Protein AF-A0A0C1UJV1-F1 (afdb_monomer)

Sequence (62 aa):
VDLHAEVLEGTQKPPGSRVVIVEFESKEKLLAWYNSDGYQTAMRERVGALDGFALIADGLPT

Secondary structure (DSSP, 8-state):
-BS-----S-SSPPSSS-B-----S-HHHHHHHHTSHHHHHHHHHHHHT-SS-----PPPP-

Mean predicted aligned error: 4.32 Å

Solvent-accessible surface area (backbone atoms only — not comparable to full-atom values): 4334 Å² total; per-residue (Å²): 122,44,70,76,82,75,85,87,75,83,88,74,78,70,55,65,67,64,49,77,87,83,90,60,99,40,72,68,57,44,50,53,49,59,70,27,71,70,47,49,57,54,43,58,64,47,59,81,73,54,67,68,86,85,84,89,77,83,77,79,87,130

Structure (mmCIF, N/CA/C/O backbone):
data_AF-A0A0C1UJV1-F1
#
_entry.id   AF-A0A0C1UJV1-F1
#
loop_
_atom_site.group_PDB
_atom_site.id
_atom_site.type_symbol
_atom_site.label_atom_id
_atom_site.label_alt_id
_atom_site.label_comp_id
_atom_site.label_asym_id
_atom_site.label_entity_id
_atom_site.label_seq_id
_atom_site.pdbx_PDB_ins_code
_atom_site.Cartn_x
_atom_site.Cartn_y
_atom_site.Cartn_z
_atom_site.occupancy
_atom_site.B_iso_or_equiv
_atom_site.auth_seq_id
_atom_site.auth_comp_id
_atom_site.auth_asym_id
_atom_site.auth_atom_id
_atom_site.pdbx_PDB_model_num
ATOM 1 N N . VAL A 1 1 ? -6.272 2.847 -10.661 1.00 76.94 1 VAL A N 1
ATOM 2 C CA . VAL A 1 1 ? -4.902 2.473 -11.084 1.00 76.94 1 VAL A CA 1
ATOM 3 C C . VAL A 1 1 ? -4.492 3.446 -12.156 1.00 76.94 1 VAL A C 1
ATOM 5 O O . VAL A 1 1 ? -5.271 3.619 -13.084 1.00 76.94 1 VAL A O 1
ATOM 8 N N . ASP A 1 2 ? -3.308 4.025 -12.028 1.00 82.81 2 ASP A N 1
ATOM 9 C CA . ASP A 1 2 ? -2.715 4.899 -13.034 1.00 82.81 2 ASP A CA 1
ATOM 10 C C . ASP A 1 2 ? -1.482 4.226 -13.668 1.00 82.81 2 ASP A C 1
ATOM 12 O O . ASP A 1 2 ? -0.702 3.567 -12.976 1.00 82.81 2 ASP A O 1
ATOM 16 N N . LEU A 1 3 ? -1.347 4.348 -14.989 1.00 84.88 3 LEU A N 1
ATOM 17 C CA . LEU A 1 3 ? -0.231 3.827 -15.793 1.00 84.88 3 LEU A CA 1
ATOM 18 C C . LEU A 1 3 ? 0.628 4.943 -16.409 1.00 84.88 3 LEU A C 1
ATOM 20 O O . LEU A 1 3 ? 1.590 4.656 -17.119 1.00 84.88 3 LEU A O 1
ATOM 24 N N . HIS A 1 4 ? 0.273 6.204 -16.160 1.00 84.25 4 HIS A N 1
ATOM 25 C CA . HIS A 1 4 ? 0.880 7.383 -16.770 1.00 84.25 4 HIS A CA 1
ATOM 26 C C . HIS A 1 4 ? 1.275 8.432 -15.725 1.00 84.25 4 HIS A C 1
ATOM 28 O O . HIS A 1 4 ? 1.352 9.612 -16.044 1.00 84.25 4 HIS A O 1
ATOM 34 N N . ALA A 1 5 ? 1.539 8.005 -14.488 1.00 85.12 5 ALA A N 1
ATOM 35 C CA . ALA A 1 5 ? 1.999 8.900 -13.437 1.00 85.12 5 ALA A CA 1
ATOM 36 C C . ALA A 1 5 ? 3.298 9.615 -13.855 1.00 85.12 5 ALA A C 1
ATOM 38 O O . ALA A 1 5 ? 4.251 8.983 -14.320 1.00 85.12 5 ALA A O 1
ATOM 39 N N . GLU A 1 6 ? 3.332 10.930 -13.660 1.00 84.44 6 GLU A N 1
ATOM 40 C CA . GLU A 1 6 ? 4.459 11.785 -14.027 1.00 84.44 6 GLU A CA 1
ATOM 41 C C . GLU A 1 6 ? 5.316 12.116 -12.801 1.00 84.44 6 GLU A C 1
ATOM 43 O O . GLU A 1 6 ? 4.810 12.388 -11.710 1.00 84.44 6 GL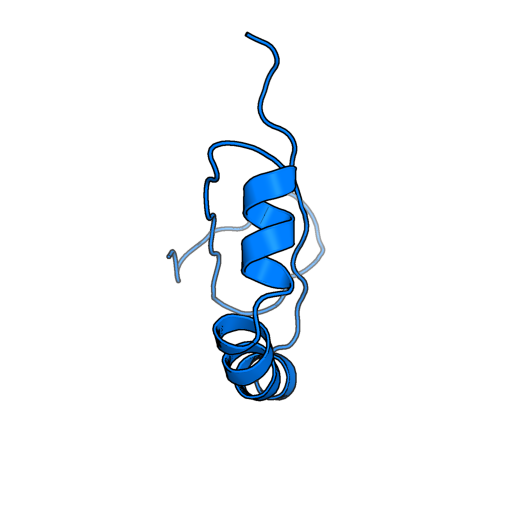U A O 1
ATOM 48 N N . VAL A 1 7 ? 6.638 12.111 -12.981 1.00 84.38 7 VAL A N 1
ATOM 49 C CA . VAL A 1 7 ? 7.571 12.559 -11.942 1.00 84.38 7 VAL A CA 1
ATOM 50 C C . VAL A 1 7 ? 7.636 14.080 -11.990 1.00 84.38 7 VAL A C 1
ATOM 52 O O . VAL A 1 7 ? 8.217 14.640 -12.916 1.00 84.38 7 VAL A O 1
ATOM 55 N N . LEU A 1 8 ? 7.047 14.741 -10.992 1.00 87.38 8 LEU A N 1
ATOM 56 C CA . LEU A 1 8 ? 7.116 16.199 -10.859 1.00 87.38 8 LEU A CA 1
ATOM 57 C C . LEU A 1 8 ? 8.439 16.654 -10.227 1.00 87.38 8 LEU A C 1
ATOM 59 O O . LEU A 1 8 ? 9.040 17.621 -10.685 1.00 87.38 8 LEU A O 1
ATOM 63 N N . GLU A 1 9 ? 8.915 15.942 -9.201 1.00 85.69 9 GLU A N 1
ATOM 64 C CA . GLU A 1 9 ? 10.140 16.262 -8.460 1.00 85.69 9 GLU A CA 1
ATOM 65 C C . GLU A 1 9 ? 10.864 14.981 -8.000 1.00 85.69 9 GLU A C 1
ATOM 67 O O . GLU A 1 9 ? 10.241 13.935 -7.805 1.00 85.69 9 GLU A O 1
ATOM 72 N N . GLY A 1 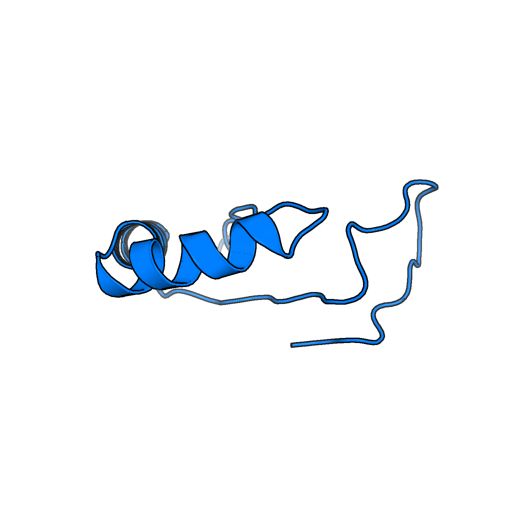10 ? 12.187 15.068 -7.804 1.00 82.88 10 GLY A N 1
ATOM 73 C CA . GLY A 1 10 ? 13.058 13.950 -7.413 1.00 82.88 10 GLY A CA 1
ATOM 74 C C . GLY A 1 10 ? 13.866 13.346 -8.572 1.00 82.88 10 GLY A C 1
ATOM 75 O O . GLY A 1 10 ? 13.518 13.478 -9.740 1.00 82.88 10 GLY A O 1
ATOM 76 N N . THR A 1 11 ? 14.990 12.695 -8.251 1.00 79.56 11 THR A N 1
ATOM 77 C CA . THR A 1 11 ? 15.882 12.049 -9.242 1.00 79.56 11 THR A CA 1
ATOM 78 C C . THR A 1 11 ? 15.743 10.528 -9.284 1.00 79.56 11 THR A C 1
ATOM 80 O O . THR A 1 11 ? 16.283 9.879 -10.182 1.00 79.56 11 THR A O 1
ATOM 83 N N . GLN A 1 12 ? 15.034 9.944 -8.314 1.00 75.38 12 GLN A N 1
ATOM 84 C CA . GLN A 1 12 ? 14.790 8.509 -8.275 1.00 75.38 12 GLN A CA 1
ATOM 85 C C . GLN A 1 12 ? 13.675 8.148 -9.252 1.00 75.38 12 GLN A C 1
ATOM 87 O O . GLN A 1 12 ? 12.606 8.756 -9.248 1.00 75.38 12 GLN A O 1
ATOM 92 N N . LYS A 1 13 ? 13.926 7.137 -10.087 1.00 72.56 13 LYS A N 1
ATOM 93 C CA . LYS A 1 13 ? 12.880 6.563 -10.933 1.00 72.56 13 LYS A CA 1
ATOM 94 C C . LYS A 1 13 ? 11.851 5.874 -10.033 1.00 72.56 13 LYS A C 1
ATOM 96 O O . LYS A 1 13 ? 12.262 5.080 -9.184 1.00 72.56 13 LYS A O 1
ATOM 101 N N . PRO A 1 14 ? 10.547 6.135 -10.215 1.00 71.19 14 PRO A N 1
ATOM 102 C CA . PRO A 1 14 ? 9.516 5.356 -9.557 1.00 71.19 14 PRO A CA 1
ATOM 103 C C . PRO A 1 14 ? 9.707 3.867 -9.863 1.00 71.19 14 PRO A C 1
ATOM 105 O O . PRO A 1 14 ? 10.111 3.520 -10.979 1.00 71.19 14 PRO A O 1
ATOM 108 N N . PRO A 1 15 ? 9.422 2.982 -8.900 1.00 68.50 15 PRO A N 1
ATOM 109 C CA . PRO A 1 15 ? 9.413 1.555 -9.161 1.00 68.50 15 PRO A CA 1
ATOM 110 C C . PRO A 1 15 ? 8.304 1.197 -10.159 1.00 68.50 15 PRO A C 1
ATOM 112 O O . PRO A 1 15 ? 7.114 1.201 -9.835 1.00 68.50 15 PRO A O 1
ATOM 115 N N . GLY A 1 16 ? 8.705 0.889 -11.389 1.00 74.00 16 GLY A N 1
ATOM 116 C CA . GLY A 1 16 ? 7.809 0.429 -12.445 1.00 74.00 16 GLY A CA 1
ATOM 117 C C . GLY A 1 16 ? 6.907 1.508 -13.058 1.00 74.00 16 GLY A C 1
ATOM 118 O O . GLY A 1 16 ? 7.053 2.706 -12.838 1.00 74.00 16 GLY A O 1
ATOM 119 N N . SER A 1 17 ? 5.968 1.051 -13.890 1.00 80.19 17 SER A N 1
ATOM 120 C CA . SER A 1 17 ? 5.089 1.890 -14.720 1.00 80.19 17 SER A CA 1
ATOM 121 C C . SER A 1 17 ? 3.647 1.979 -14.202 1.00 80.19 17 SER A C 1
ATOM 123 O O . SER A 1 17 ? 2.746 2.339 -14.955 1.00 80.19 17 SER A O 1
ATOM 125 N N . ARG A 1 18 ? 3.380 1.547 -12.962 1.00 86.62 18 ARG A N 1
ATOM 126 C CA . ARG A 1 18 ? 2.018 1.412 -12.424 1.00 86.62 18 ARG A CA 1
ATOM 127 C C . ARG A 1 18 ? 1.938 1.951 -11.005 1.00 86.62 18 ARG A C 1
ATOM 129 O O . ARG A 1 18 ? 2.629 1.458 -10.122 1.00 86.62 18 ARG A O 1
ATOM 136 N N . VAL A 1 19 ? 1.010 2.877 -10.780 1.00 88.69 19 VAL A N 1
ATOM 137 C CA . VAL A 1 19 ? 0.711 3.449 -9.463 1.00 88.69 19 VAL A CA 1
ATOM 138 C C . VAL A 1 19 ? -0.702 3.055 -9.038 1.00 88.69 19 VAL A C 1
ATOM 140 O O . VAL A 1 19 ? -1.670 3.125 -9.806 1.00 88.69 19 VAL A O 1
ATOM 143 N N . VAL A 1 20 ? -0.832 2.588 -7.797 1.00 91.06 20 VAL A N 1
ATOM 144 C CA . VAL A 1 20 ? -2.104 2.145 -7.218 1.00 91.06 20 VAL A CA 1
ATOM 145 C C . VAL A 1 20 ? -2.247 2.730 -5.823 1.00 91.06 20 VAL A C 1
ATOM 147 O O . VAL A 1 20 ? -1.379 2.530 -4.982 1.00 91.06 20 VAL A O 1
ATOM 150 N N . ILE A 1 21 ? -3.367 3.408 -5.586 1.00 93.44 21 ILE A N 1
ATOM 151 C CA . ILE A 1 21 ? -3.807 3.841 -4.261 1.00 93.44 21 ILE A CA 1
ATOM 152 C C . ILE A 1 21 ? -5.051 3.022 -3.927 1.00 93.44 21 ILE A C 1
ATOM 154 O O . ILE A 1 21 ? -5.955 2.908 -4.757 1.00 93.44 21 ILE A O 1
ATOM 158 N N . VAL A 1 22 ? -5.062 2.416 -2.741 1.00 95.69 22 VAL A N 1
ATOM 159 C CA . VAL A 1 22 ? -6.204 1.667 -2.210 1.00 95.69 22 VAL A CA 1
ATOM 160 C C . VAL A 1 22 ? -6.534 2.253 -0.848 1.00 95.69 22 VAL A C 1
ATOM 162 O O . VAL A 1 22 ? -5.697 2.231 0.052 1.00 95.69 22 VAL A O 1
ATOM 165 N N . GLU A 1 23 ? -7.736 2.797 -0.720 1.00 96.56 23 GLU A N 1
ATOM 166 C CA . GLU A 1 23 ? -8.237 3.351 0.532 1.00 96.56 23 GLU A CA 1
ATOM 167 C C . GLU A 1 23 ? -8.945 2.266 1.347 1.00 96.56 23 GLU A C 1
ATOM 169 O O . GLU A 1 23 ? -9.641 1.409 0.798 1.00 96.56 23 GLU A O 1
ATOM 174 N N . PHE A 1 24 ? -8.755 2.310 2.663 1.00 97.38 24 PHE A N 1
ATOM 175 C CA . PHE A 1 24 ? -9.406 1.429 3.623 1.00 97.38 24 PHE A CA 1
ATOM 176 C C . PHE A 1 24 ? -10.000 2.261 4.752 1.00 97.38 24 PHE A C 1
ATOM 178 O O . PHE A 1 24 ? -9.446 3.287 5.133 1.00 97.38 24 PHE A O 1
ATOM 185 N N . GLU A 1 25 ? -11.087 1.758 5.332 1.00 96.44 25 GLU A N 1
ATOM 186 C CA . GLU A 1 25 ? -11.795 2.388 6.455 1.00 96.44 25 GLU A CA 1
ATOM 187 C C . GLU A 1 25 ? -10.892 2.574 7.682 1.00 96.44 25 GLU A C 1
ATOM 189 O O . GLU A 1 25 ? -11.069 3.506 8.461 1.00 96.44 25 GLU A O 1
ATOM 194 N N . SER A 1 26 ? -9.937 1.658 7.875 1.00 96.38 26 SER A N 1
ATOM 195 C CA . SER A 1 26 ? -8.940 1.737 8.935 1.00 96.38 26 SER A CA 1
ATOM 196 C C . SER A 1 26 ? -7.682 0.942 8.584 1.00 96.38 26 SER A C 1
ATOM 198 O O . SER A 1 26 ? -7.685 0.055 7.719 1.00 96.38 26 SER A O 1
ATOM 200 N N . LYS A 1 27 ? -6.594 1.216 9.309 1.00 96.62 27 LYS A N 1
ATOM 201 C CA . LYS A 1 27 ? -5.336 0.470 9.193 1.00 96.62 27 LYS A CA 1
ATOM 202 C C . LYS A 1 27 ? -5.509 -1.006 9.551 1.00 96.62 27 LYS A C 1
ATOM 204 O O . LYS A 1 27 ? -4.916 -1.869 8.911 1.00 96.62 27 LYS A O 1
ATOM 209 N N . GLU A 1 28 ? -6.358 -1.318 10.525 1.00 97.81 28 GLU A N 1
ATOM 210 C CA . GLU A 1 28 ? -6.683 -2.691 10.919 1.00 97.81 28 GLU A CA 1
ATOM 211 C C . GLU A 1 28 ? -7.363 -3.446 9.774 1.00 97.81 28 GLU A C 1
ATOM 213 O O . GLU A 1 28 ? -7.013 -4.594 9.505 1.00 97.81 28 GLU A O 1
ATOM 218 N N . LYS A 1 29 ? -8.296 -2.802 9.057 1.00 98.12 29 LYS A N 1
ATOM 219 C CA . LYS A 1 29 ? -8.963 -3.394 7.887 1.00 98.12 29 LYS A CA 1
ATOM 220 C C . LYS A 1 29 ? -7.987 -3.642 6.741 1.00 98.12 29 LYS A C 1
ATOM 222 O O . LYS A 1 29 ? -8.025 -4.720 6.148 1.00 98.12 29 LYS A O 1
ATOM 227 N N . LEU A 1 30 ? -7.081 -2.697 6.485 1.00 97.81 30 LEU A N 1
ATOM 228 C CA . LEU A 1 30 ? -5.994 -2.872 5.520 1.00 97.81 30 LEU A CA 1
ATOM 229 C C . LEU A 1 30 ? -5.141 -4.091 5.880 1.00 97.81 30 LEU A C 1
ATOM 231 O O . LEU A 1 30 ? -4.921 -4.956 5.035 1.00 97.81 30 LEU A O 1
ATOM 235 N N . LEU A 1 31 ? -4.682 -4.192 7.129 1.00 97.94 31 LEU A N 1
ATOM 236 C CA . LEU A 1 31 ? -3.824 -5.294 7.568 1.00 97.94 31 LEU A CA 1
ATOM 237 C C . LEU A 1 31 ? -4.559 -6.640 7.561 1.00 97.94 31 LEU A C 1
ATOM 239 O O . LEU A 1 31 ? -3.965 -7.649 7.188 1.00 97.94 31 LEU A O 1
ATOM 243 N N . ALA A 1 32 ? -5.843 -6.672 7.923 1.00 98.38 32 ALA A N 1
ATOM 244 C CA . ALA A 1 32 ? -6.663 -7.879 7.834 1.00 98.38 32 ALA A CA 1
ATOM 245 C C . ALA A 1 32 ? -6.816 -8.355 6.380 1.00 98.38 32 ALA A C 1
ATOM 247 O O . ALA A 1 32 ? -6.669 -9.543 6.100 1.00 98.38 32 ALA A O 1
ATOM 248 N N . TRP A 1 33 ? -7.045 -7.432 5.442 1.00 97.75 33 TRP A N 1
ATOM 249 C CA . TRP A 1 33 ? -7.071 -7.745 4.013 1.00 97.75 33 TRP A CA 1
ATOM 250 C C . TRP A 1 33 ? -5.703 -8.216 3.508 1.00 97.75 33 TRP A C 1
ATOM 252 O O . TRP A 1 33 ? -5.620 -9.266 2.869 1.00 97.75 33 TRP A O 1
ATOM 262 N N . TYR A 1 34 ? -4.628 -7.493 3.836 1.00 96.25 34 TYR A N 1
ATOM 263 C CA . TYR A 1 34 ? -3.273 -7.817 3.392 1.00 96.25 34 TYR A CA 1
ATOM 264 C C . TYR A 1 34 ? -2.838 -9.201 3.881 1.00 96.25 34 TYR A C 1
ATOM 266 O O . TYR A 1 34 ? -2.199 -9.939 3.144 1.00 96.25 34 TYR A O 1
ATOM 274 N N . ASN A 1 35 ? -3.211 -9.590 5.100 1.00 96.75 35 ASN A N 1
ATOM 275 C CA . ASN A 1 35 ? -2.865 -10.897 5.663 1.00 96.75 35 ASN A CA 1
ATOM 276 C C . ASN A 1 35 ? -3.877 -12.008 5.334 1.00 96.75 35 ASN A C 1
ATOM 278 O O . A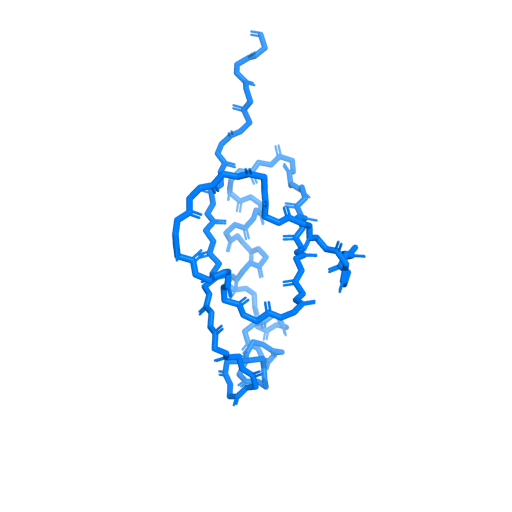SN A 1 35 ? -3.691 -13.137 5.775 1.00 96.75 35 ASN A O 1
ATOM 282 N N . SER A 1 36 ? -4.937 -11.720 4.573 1.00 97.88 36 SER A N 1
ATOM 283 C CA . SER A 1 36 ? -5.927 -12.731 4.189 1.00 97.88 36 SER A CA 1
ATOM 284 C C . SER A 1 36 ? -5.344 -13.775 3.232 1.00 97.88 36 SER A C 1
ATOM 286 O O . SER A 1 36 ? -4.542 -13.445 2.355 1.00 97.88 36 SER A O 1
ATOM 288 N N . ASP A 1 37 ? -5.809 -15.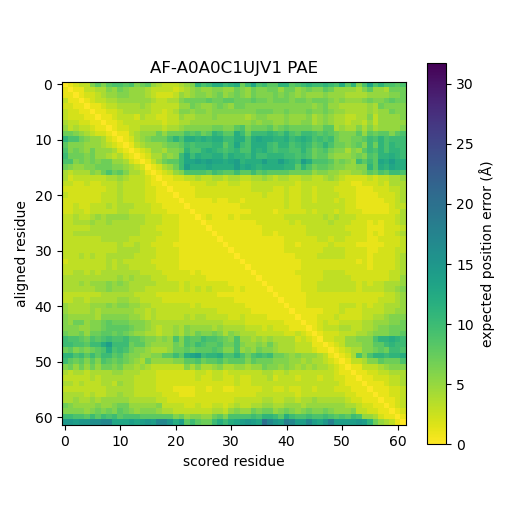024 3.327 1.00 97.44 37 ASP A N 1
ATOM 289 C CA . ASP A 1 37 ? -5.354 -16.124 2.461 1.00 97.44 37 ASP A CA 1
ATOM 290 C C . ASP A 1 37 ? -5.539 -15.821 0.969 1.00 97.44 37 ASP A C 1
ATOM 292 O O . ASP A 1 37 ? -4.680 -16.137 0.137 1.00 97.44 37 ASP A O 1
ATOM 296 N N . GLY A 1 38 ? -6.656 -15.169 0.629 1.00 96.62 38 GLY A N 1
ATOM 297 C CA . GLY A 1 38 ? -6.969 -14.771 -0.739 1.00 96.62 38 GLY A CA 1
ATOM 298 C C . GLY A 1 38 ? -5.952 -13.774 -1.286 1.00 96.62 38 GLY A C 1
ATOM 299 O O . GLY A 1 38 ? -5.395 -13.986 -2.366 1.00 96.62 38 GLY A O 1
ATOM 300 N N . TYR A 1 39 ? -5.653 -12.715 -0.528 1.00 95.69 39 TYR A N 1
ATOM 301 C CA . TYR A 1 39 ? -4.684 -11.721 -0.977 1.00 95.69 39 TYR A CA 1
ATOM 302 C C . TYR A 1 39 ? -3.249 -12.246 -0.932 1.00 95.69 39 TYR A C 1
ATOM 304 O O . TYR A 1 39 ? -2.506 -12.032 -1.884 1.00 95.69 39 TYR A O 1
ATOM 312 N N . GLN A 1 40 ? -2.859 -12.992 0.103 1.00 95.94 40 GLN A N 1
ATOM 313 C CA . GLN A 1 40 ? -1.530 -13.606 0.187 1.00 95.94 40 GLN A CA 1
ATOM 314 C C . GLN A 1 40 ? -1.272 -14.575 -0.974 1.00 95.94 40 GLN A C 1
ATOM 316 O O . GLN A 1 40 ? -0.156 -14.644 -1.492 1.00 95.94 40 GLN A O 1
ATOM 321 N N . THR A 1 41 ? -2.306 -15.282 -1.439 1.00 94.44 41 THR A N 1
ATOM 322 C CA . THR A 1 41 ? -2.219 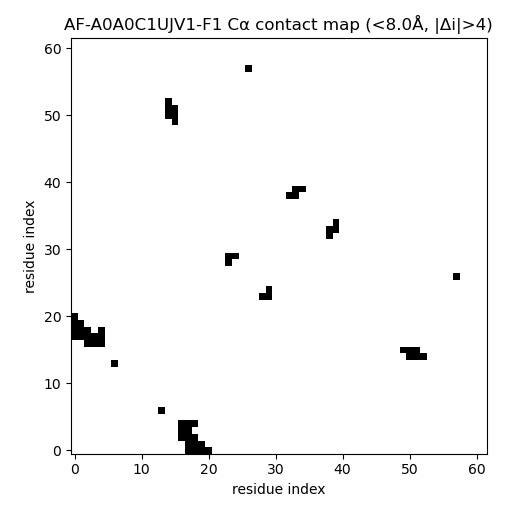-16.120 -2.640 1.00 94.44 41 THR A CA 1
ATOM 323 C C . THR A 1 41 ? -1.984 -15.297 -3.900 1.00 94.44 41 THR A C 1
ATOM 325 O O . THR A 1 41 ? -1.047 -15.589 -4.638 1.00 94.44 41 THR A O 1
ATOM 328 N N . ALA A 1 42 ? -2.750 -14.225 -4.106 1.00 92.44 42 ALA A N 1
ATOM 329 C CA . ALA A 1 42 ? -2.549 -13.319 -5.238 1.00 92.44 42 ALA A CA 1
ATOM 330 C C . ALA A 1 42 ? -1.205 -12.563 -5.174 1.00 92.44 42 ALA A C 1
ATOM 332 O O . ALA A 1 42 ? -0.586 -12.273 -6.197 1.00 92.44 42 ALA A O 1
ATOM 333 N N . MET A 1 43 ? -0.725 -12.249 -3.968 1.00 92.12 43 MET A N 1
ATOM 334 C CA . MET A 1 43 ? 0.517 -11.516 -3.747 1.00 92.12 43 MET A CA 1
ATOM 335 C C . MET A 1 43 ? 1.736 -12.286 -4.254 1.00 92.12 43 MET A C 1
ATOM 337 O O . MET A 1 43 ? 2.664 -11.653 -4.753 1.00 92.12 43 MET A O 1
ATOM 341 N N . ARG A 1 44 ? 1.746 -13.621 -4.164 1.00 88.44 44 ARG A N 1
ATOM 342 C CA . ARG A 1 44 ? 2.871 -14.434 -4.658 1.00 88.44 44 ARG A CA 1
ATOM 343 C C . ARG A 1 44 ? 3.111 -14.234 -6.154 1.00 88.44 44 ARG A C 1
ATOM 345 O O . ARG A 1 44 ? 4.251 -14.021 -6.551 1.00 88.44 44 ARG A O 1
ATOM 352 N N . GLU A 1 45 ? 2.041 -14.192 -6.945 1.00 87.44 45 GLU A N 1
ATOM 353 C CA . GLU A 1 45 ? 2.115 -13.871 -8.377 1.00 87.44 45 GLU A CA 1
ATOM 354 C C . GLU A 1 45 ? 2.611 -12.435 -8.602 1.00 87.44 45 GLU A C 1
ATOM 356 O O . GLU A 1 45 ? 3.434 -12.166 -9.474 1.00 87.44 45 GLU A O 1
ATOM 361 N N . ARG A 1 46 ? 2.151 -11.495 -7.765 1.00 85.25 46 ARG A N 1
ATOM 362 C CA . ARG A 1 46 ? 2.516 -10.077 -7.867 1.00 85.25 46 ARG A CA 1
ATOM 363 C C . ARG A 1 46 ? 3.992 -9.816 -7.566 1.00 85.25 46 ARG A C 1
ATOM 365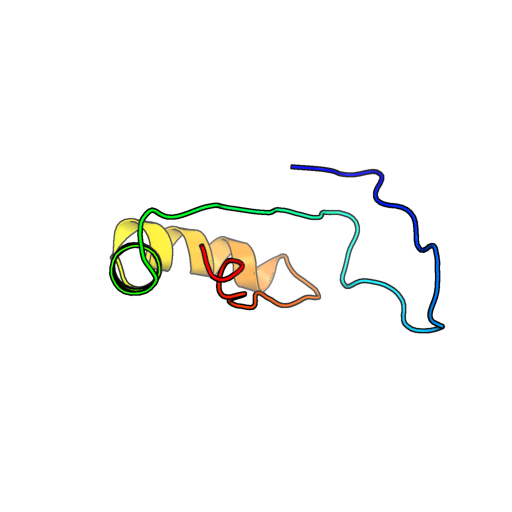 O O . ARG A 1 46 ? 4.605 -9.022 -8.267 1.00 85.25 46 ARG A O 1
ATOM 372 N N . VAL A 1 47 ? 4.554 -10.429 -6.523 1.00 81.00 47 VAL A N 1
ATOM 373 C CA . VAL A 1 47 ? 5.939 -10.169 -6.084 1.00 81.00 47 VAL A CA 1
ATOM 374 C C . VAL A 1 47 ? 6.947 -10.606 -7.145 1.00 81.00 47 VAL A C 1
ATOM 376 O O . VAL A 1 47 ? 7.913 -9.890 -7.380 1.00 81.00 47 VAL A O 1
ATOM 379 N N . GLY A 1 48 ? 6.702 -11.722 -7.839 1.00 79.06 48 GLY A N 1
ATOM 380 C CA . GLY A 1 48 ? 7.576 -12.171 -8.929 1.00 79.06 48 GLY A CA 1
ATOM 381 C C . GLY A 1 48 ? 7.554 -11.266 -10.168 1.00 79.06 48 GLY A C 1
ATOM 382 O O . GLY A 1 48 ? 8.475 -11.318 -10.976 1.00 79.06 48 GLY A O 1
ATOM 383 N N . ALA A 1 49 ? 6.524 -10.429 -10.311 1.00 81.06 49 ALA A N 1
ATOM 384 C CA . ALA A 1 49 ? 6.306 -9.567 -11.471 1.00 81.0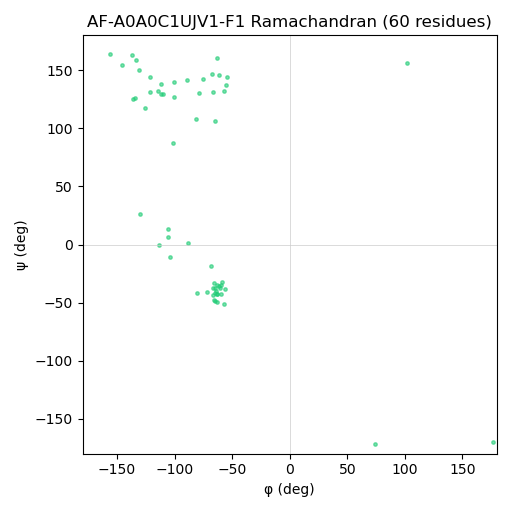6 49 ALA A CA 1
ATOM 385 C C . ALA A 1 49 ? 6.616 -8.080 -11.208 1.00 81.06 49 ALA A C 1
ATOM 387 O O . ALA A 1 49 ? 6.319 -7.239 -12.059 1.00 81.06 49 ALA A O 1
ATOM 388 N N . LEU A 1 50 ? 7.161 -7.733 -10.036 1.00 80.12 50 LEU A N 1
ATOM 389 C CA . LEU A 1 50 ? 7.314 -6.348 -9.592 1.00 80.12 50 LEU A CA 1
ATOM 390 C C . LEU A 1 50 ? 8.782 -5.998 -9.309 1.00 80.12 50 LEU A C 1
ATOM 392 O O . LEU A 1 50 ? 9.444 -6.677 -8.532 1.00 80.12 50 LEU A O 1
ATOM 396 N N . ASP A 1 51 ? 9.242 -4.873 -9.853 1.00 83.12 51 ASP A N 1
ATOM 397 C CA . ASP A 1 51 ? 10.367 -4.104 -9.312 1.00 83.12 51 ASP A CA 1
ATOM 398 C C . ASP A 1 51 ? 9.777 -2.911 -8.553 1.00 83.12 51 ASP A C 1
ATOM 400 O O . ASP A 1 51 ? 9.479 -1.875 -9.151 1.00 83.12 51 ASP A O 1
ATOM 404 N N . GLY A 1 52 ? 9.454 -3.105 -7.267 1.00 84.75 52 GLY A N 1
ATOM 405 C CA . GLY A 1 52 ? 8.799 -2.065 -6.481 1.00 84.75 52 GLY A CA 1
ATOM 406 C C . GLY A 1 52 ? 8.398 -2.402 -5.056 1.00 84.75 52 GLY A C 1
ATOM 407 O O . GLY A 1 52 ? 8.765 -3.433 -4.499 1.00 84.75 52 GLY A O 1
ATOM 408 N N . PHE A 1 53 ? 7.623 -1.496 -4.460 1.00 87.44 53 PHE A N 1
ATOM 409 C CA . PHE A 1 53 ? 7.210 -1.575 -3.063 1.00 87.44 53 PHE A CA 1
ATOM 410 C C . PHE A 1 53 ? 5.732 -1.228 -2.875 1.00 87.44 53 PHE A C 1
ATOM 412 O O . PHE A 1 53 ? 5.084 -0.637 -3.736 1.00 87.44 53 PHE A O 1
ATOM 419 N N . ALA A 1 54 ? 5.209 -1.604 -1.713 1.00 90.25 54 ALA A N 1
ATOM 420 C CA . ALA A 1 54 ? 3.957 -1.093 -1.179 1.00 90.25 54 ALA A CA 1
ATOM 421 C C . ALA A 1 54 ? 4.254 -0.461 0.182 1.00 90.25 54 ALA A C 1
ATOM 423 O O . ALA A 1 54 ? 5.099 -0.961 0.925 1.00 90.25 54 ALA A O 1
ATOM 424 N N . LEU A 1 55 ? 3.566 0.628 0.502 1.00 93.50 55 LEU A N 1
ATOM 425 C CA . LEU A 1 55 ? 3.660 1.304 1.790 1.00 93.50 55 LEU A CA 1
ATOM 426 C C . LEU A 1 55 ? 2.260 1.625 2.309 1.00 93.50 55 LEU A C 1
ATOM 428 O O . LEU A 1 55 ? 1.302 1.661 1.538 1.00 93.50 55 LEU A O 1
ATOM 432 N N . ILE A 1 56 ? 2.152 1.832 3.619 1.00 96.44 56 ILE A N 1
ATOM 433 C CA . ILE A 1 56 ? 0.929 2.303 4.270 1.00 96.44 56 ILE A CA 1
ATOM 434 C C . ILE A 1 56 ? 1.111 3.793 4.535 1.00 96.44 56 ILE A C 1
ATOM 436 O O . ILE A 1 56 ? 2.104 4.187 5.145 1.00 96.44 56 ILE A O 1
ATOM 440 N N . ALA A 1 57 ? 0.152 4.598 4.088 1.00 96.12 57 ALA A N 1
ATOM 441 C CA . ALA A 1 57 ? 0.038 6.000 4.454 1.00 96.12 57 ALA A CA 1
ATOM 442 C C . ALA A 1 57 ? -1.191 6.163 5.353 1.00 96.12 57 ALA A C 1
ATOM 444 O O .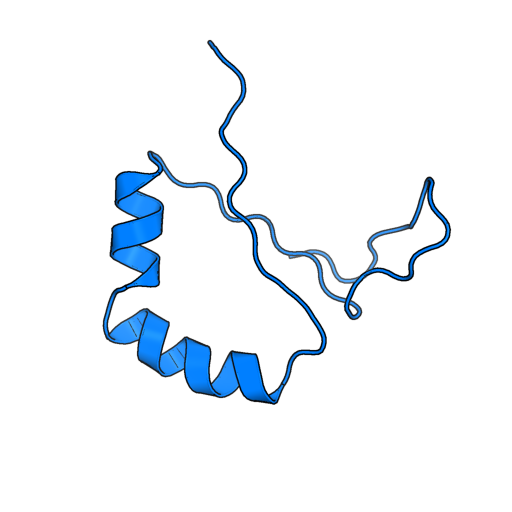 ALA A 1 57 ? -2.268 5.676 5.008 1.00 96.12 57 ALA A O 1
ATOM 445 N N . ASP A 1 58 ? -1.019 6.817 6.501 1.00 95.50 58 ASP A N 1
ATOM 446 C CA . ASP A 1 58 ? -2.149 7.188 7.349 1.00 95.50 58 ASP A CA 1
ATOM 447 C C . ASP A 1 58 ? -2.871 8.393 6.719 1.00 95.50 58 ASP A C 1
ATOM 449 O O . ASP A 1 58 ? -2.241 9.278 6.129 1.00 95.50 58 ASP A O 1
ATOM 453 N N . GLY A 1 59 ? -4.203 8.405 6.814 1.00 92.50 59 GLY A N 1
ATOM 454 C CA . GLY A 1 59 ? -5.017 9.528 6.356 1.00 92.50 59 GLY A CA 1
ATOM 455 C C . GLY A 1 59 ? -4.722 10.803 7.148 1.00 92.50 59 GLY A C 1
ATOM 456 O O . GLY A 1 59 ? -4.187 10.759 8.258 1.00 92.50 59 GLY A O 1
ATOM 457 N N . LEU A 1 60 ? -5.083 11.954 6.578 1.00 90.94 60 LEU A N 1
ATOM 458 C CA . LEU A 1 60 ? -4.964 13.221 7.293 1.00 90.94 60 LEU A CA 1
ATOM 459 C C . LEU A 1 60 ? -5.851 13.209 8.551 1.00 90.94 60 LEU A C 1
ATOM 461 O O . LEU A 1 60 ? -6.941 12.630 8.516 1.00 90.94 60 LEU A O 1
ATOM 465 N N . PRO A 1 61 ? -5.423 13.865 9.644 1.00 84.25 61 PRO A N 1
ATOM 466 C CA . PRO A 1 61 ? -6.303 14.116 10.775 1.00 84.25 61 PRO A CA 1
ATOM 467 C C . PRO A 1 61 ? -7.560 14.856 10.308 1.00 84.25 61 PRO A C 1
ATOM 469 O O . PRO A 1 61 ? -7.463 15.785 9.502 1.00 84.25 61 PRO A O 1
ATOM 472 N N . THR A 1 62 ? -8.716 14.445 10.821 1.00 74.31 62 THR A N 1
ATOM 473 C CA . THR A 1 62 ? -9.982 15.181 10.686 1.00 74.31 62 THR A CA 1
ATOM 474 C C . THR A 1 62 ? -10.067 16.321 11.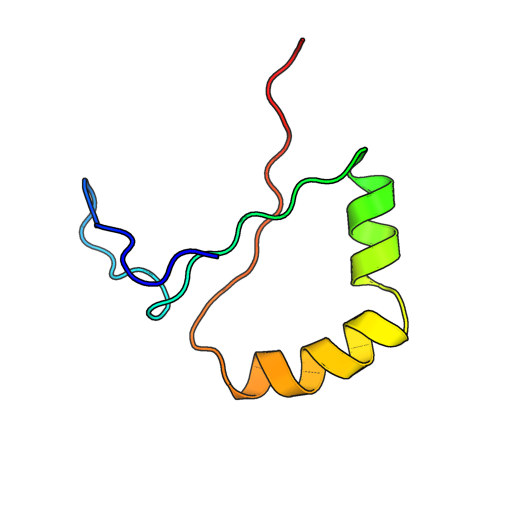683 1.00 74.31 62 THR A C 1
ATOM 476 O O . THR A 1 62 ? -9.710 16.068 12.858 1.00 74.31 62 THR A O 1
#

Radius of gyration: 13.89 Å; Cα contacts (8 Å, |Δi|>4): 30; chains: 1; bounding box: 28×32×28 Å

pLDDT: mean 88.61, std 8.06, range [68.5, 98.38]

Foldseek 3Di:
DDQCDDDPDDDDDAWDRDDDDDDDPDPVRVVCVCPDPVNVVVVVVVVVVTRHDDDDDDDDDD